Protein AF-A0A7X6D9Y0-F1 (afdb_monomer_lite)

Secondary structure (DSSP, 8-state):
-BHHHHHHHHHHTT-HHHHHHHHHHHHH-TTT--HHHHHHHHHHHHHHH--HHHHHHHHHHHHH--B-

Sequence (68 aa):
MNITSLIKKLTAMNYQDLAKSIYKIVNDDPAFFNIEDIINSIYSKYKETKDINLAYLHSDINKNGLLI

Structure (mmCIF, N/CA/C/O backbone):
data_AF-A0A7X6D9Y0-F1
#
_entry.id   AF-A0A7X6D9Y0-F1
#
loop_
_atom_site.group_PDB
_atom_site.id
_atom_site.type_symbol
_atom_site.label_atom_id
_atom_site.label_alt_id
_atom_site.label_comp_id
_atom_site.label_asym_id
_atom_site.label_entity_id
_atom_site.label_seq_id
_atom_site.pdbx_PDB_ins_code
_atom_site.Cartn_x
_atom_site.Cartn_y
_atom_site.Cartn_z
_atom_site.occupancy
_atom_site.B_iso_or_equiv
_atom_site.auth_seq_id
_atom_site.auth_comp_id
_atom_site.auth_asym_id
_atom_site.auth_atom_id
_atom_site.pdbx_PDB_model_num
ATOM 1 N N . MET A 1 1 ? -1.266 -8.028 -8.252 1.00 83.50 1 MET A N 1
ATOM 2 C CA . MET A 1 1 ? -1.857 -6.657 -8.270 1.00 83.50 1 MET A CA 1
ATOM 3 C C . MET A 1 1 ? -0.885 -5.698 -8.947 1.00 83.50 1 MET A C 1
ATOM 5 O O . MET A 1 1 ? 0.297 -5.887 -8.733 1.00 83.50 1 MET A O 1
ATOM 9 N N . ASN A 1 2 ? -1.316 -4.698 -9.730 1.00 87.94 2 ASN A N 1
ATOM 10 C CA . ASN A 1 2 ? -0.368 -3.734 -10.323 1.00 87.94 2 ASN A CA 1
ATOM 11 C C . ASN A 1 2 ? -0.043 -2.545 -9.395 1.00 87.94 2 ASN A C 1
ATOM 13 O O . ASN A 1 2 ? -0.830 -2.221 -8.497 1.00 87.94 2 ASN A O 1
ATOM 17 N N . ILE A 1 3 ? 1.095 -1.882 -9.627 1.00 87.81 3 ILE A N 1
ATOM 18 C CA . ILE A 1 3 ? 1.582 -0.779 -8.789 1.00 87.81 3 ILE A CA 1
ATOM 19 C C . ILE A 1 3 ? 0.592 0.391 -8.721 1.00 87.81 3 ILE A C 1
ATOM 21 O O . ILE A 1 3 ? 0.311 0.914 -7.645 1.00 87.81 3 ILE A O 1
ATOM 25 N N . THR A 1 4 ? -0.043 0.750 -9.838 1.00 90.06 4 THR A N 1
ATOM 26 C CA . THR A 1 4 ? -1.041 1.828 -9.882 1.00 90.06 4 THR A CA 1
ATOM 27 C C . THR A 1 4 ? -2.247 1.531 -8.988 1.00 90.06 4 THR A C 1
ATOM 29 O O . THR A 1 4 ? -2.772 2.426 -8.325 1.00 90.06 4 THR A O 1
ATOM 32 N N . SER A 1 5 ? -2.692 0.274 -8.942 1.00 92.38 5 SER A N 1
ATOM 33 C CA . SER A 1 5 ? -3.797 -0.155 -8.080 1.00 92.38 5 SER A CA 1
ATOM 34 C C . SER A 1 5 ? -3.401 -0.118 -6.610 1.00 92.38 5 SER A C 1
ATOM 36 O O . SER A 1 5 ? -4.210 0.299 -5.782 1.00 92.38 5 SER A O 1
ATOM 38 N N . LEU A 1 6 ? -2.159 -0.491 -6.286 1.00 92.12 6 LEU A N 1
ATOM 39 C CA . LEU A 1 6 ? -1.624 -0.371 -4.931 1.00 92.12 6 LEU A CA 1
ATOM 40 C C . LEU A 1 6 ? -1.632 1.091 -4.459 1.00 92.12 6 LEU A C 1
ATOM 42 O O . LEU A 1 6 ? -2.173 1.384 -3.395 1.00 92.12 6 LEU A O 1
ATOM 46 N N . ILE A 1 7 ? -1.113 2.010 -5.278 1.00 93.00 7 ILE A N 1
ATOM 47 C CA . ILE A 1 7 ? -1.107 3.454 -4.992 1.00 93.00 7 ILE A CA 1
ATOM 48 C C . ILE A 1 7 ? -2.530 3.961 -4.729 1.00 93.00 7 ILE A C 1
ATOM 50 O O . ILE A 1 7 ? -2.779 4.619 -3.721 1.00 93.00 7 ILE A O 1
ATOM 54 N N . LYS A 1 8 ? -3.489 3.618 -5.600 1.00 94.31 8 LYS A N 1
ATOM 55 C CA . LYS A 1 8 ? -4.897 4.021 -5.441 1.00 94.31 8 LYS A CA 1
ATOM 56 C C . LYS A 1 8 ? -5.510 3.486 -4.147 1.00 94.31 8 LYS A C 1
ATOM 58 O O . LYS A 1 8 ? -6.178 4.243 -3.448 1.00 94.31 8 LYS A O 1
ATOM 63 N N . LYS A 1 9 ? -5.264 2.213 -3.814 1.00 94.56 9 LYS A N 1
ATOM 64 C CA . LYS A 1 9 ? -5.722 1.599 -2.558 1.00 94.56 9 LYS A CA 1
ATOM 65 C C . LYS A 1 9 ? -5.153 2.346 -1.347 1.00 94.56 9 LYS A C 1
A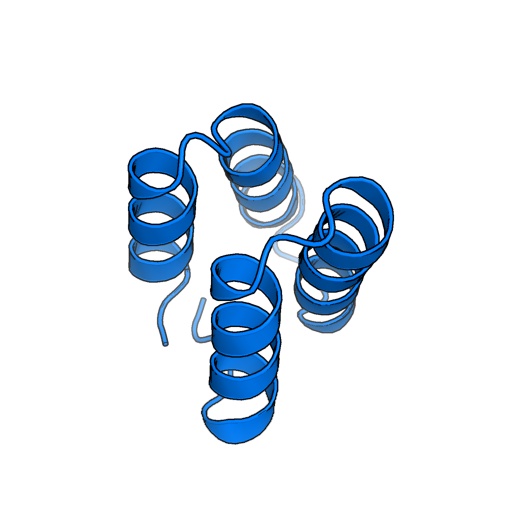TOM 67 O O . LYS A 1 9 ? -5.912 2.709 -0.456 1.00 94.56 9 LYS A O 1
ATOM 72 N N . LEU A 1 10 ? -3.848 2.617 -1.327 1.00 95.06 10 LEU A N 1
ATOM 73 C CA . LEU A 1 10 ? -3.193 3.338 -0.229 1.00 95.06 10 LEU A CA 1
ATOM 74 C C . LEU A 1 10 ? -3.749 4.751 -0.048 1.00 95.06 10 LEU A C 1
ATOM 76 O O . LEU A 1 10 ? -4.074 5.136 1.072 1.00 95.06 10 LEU A O 1
ATOM 80 N N . THR A 1 11 ? -3.944 5.493 -1.138 1.00 94.81 11 THR A N 1
ATOM 81 C CA . THR A 1 11 ? -4.566 6.822 -1.090 1.00 94.81 11 THR A CA 1
ATOM 82 C C . THR A 1 11 ? -6.001 6.762 -0.564 1.00 94.81 11 THR A C 1
ATOM 84 O O . THR A 1 11 ? -6.369 7.586 0.268 1.00 94.81 11 THR A O 1
ATOM 87 N N . ALA A 1 12 ? -6.797 5.775 -0.992 1.00 95.19 12 ALA A N 1
ATOM 88 C CA . ALA A 1 12 ? -8.169 5.583 -0.5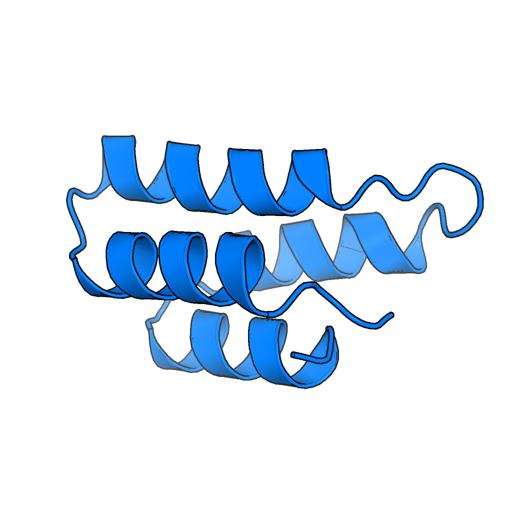14 1.00 95.19 12 ALA A CA 1
ATOM 89 C C . ALA A 1 12 ? -8.243 5.223 0.981 1.00 95.19 12 ALA A C 1
ATOM 91 O O . ALA A 1 12 ? -9.215 5.556 1.650 1.00 95.19 12 ALA A O 1
ATOM 92 N N . MET A 1 13 ? -7.200 4.583 1.514 1.00 94.75 13 MET A N 1
ATOM 93 C CA . MET A 1 13 ? -7.044 4.280 2.940 1.00 94.75 13 MET A CA 1
ATOM 94 C C . MET A 1 13 ? -6.425 5.440 3.748 1.00 94.75 13 MET A C 1
ATOM 96 O O . MET A 1 13 ? -6.060 5.248 4.901 1.00 94.75 13 MET A O 1
ATOM 100 N N . ASN A 1 14 ? -6.288 6.639 3.166 1.00 95.12 14 ASN A N 1
ATOM 101 C CA . ASN A 1 14 ? -5.626 7.810 3.764 1.00 95.12 14 ASN A CA 1
ATOM 102 C C . ASN A 1 14 ? -4.119 7.637 4.053 1.00 95.12 14 ASN A C 1
ATOM 104 O O . ASN A 1 14 ? -3.533 8.417 4.798 1.00 95.12 14 ASN A O 1
ATOM 108 N N . TYR A 1 15 ? -3.447 6.684 3.403 1.00 96.19 15 TYR A N 1
ATOM 109 C CA . TYR A 1 15 ? -1.994 6.490 3.483 1.00 96.19 15 TYR A CA 1
ATOM 110 C C . TYR A 1 15 ? -1.259 7.189 2.334 1.00 96.19 15 TYR A C 1
ATOM 112 O O . TYR A 1 15 ? -0.483 6.578 1.598 1.00 96.19 15 TYR A O 1
ATOM 120 N N . GLN A 1 16 ? -1.508 8.489 2.168 1.00 94.75 16 GLN A N 1
ATOM 121 C CA . GLN A 1 16 ? -0.984 9.294 1.056 1.00 94.75 16 GLN A CA 1
ATOM 122 C C . GLN A 1 16 ? 0.548 9.363 1.048 1.00 94.75 16 GLN A C 1
ATOM 124 O O . GLN A 1 16 ? 1.161 9.253 -0.012 1.00 94.75 16 GLN A O 1
ATOM 129 N N . ASP A 1 17 ? 1.176 9.497 2.217 1.00 94.12 17 ASP A N 1
ATOM 130 C CA . ASP A 1 17 ? 2.638 9.562 2.316 1.00 94.12 17 ASP A CA 1
ATOM 131 C C . ASP A 1 17 ? 3.290 8.215 1.997 1.00 94.12 17 ASP A C 1
ATOM 133 O O . ASP A 1 17 ? 4.287 8.164 1.282 1.00 94.12 17 ASP A O 1
ATOM 137 N N . LEU A 1 18 ? 2.674 7.109 2.428 1.00 94.25 18 LEU A N 1
ATOM 138 C CA . LEU A 1 18 ? 3.122 5.765 2.062 1.00 94.25 18 LEU A CA 1
ATOM 139 C C . LEU A 1 18 ? 2.974 5.526 0.552 1.00 94.25 18 LEU A C 1
ATOM 141 O O . LEU A 1 18 ? 3.884 4.990 -0.077 1.00 94.25 18 LEU A O 1
ATOM 145 N N . ALA A 1 19 ? 1.860 5.965 -0.042 1.00 94.12 19 ALA A N 1
ATOM 146 C CA . ALA A 1 19 ? 1.645 5.893 -1.484 1.00 94.12 19 ALA A CA 1
ATOM 147 C C . ALA A 1 19 ? 2.718 6.681 -2.254 1.00 94.12 19 ALA A C 1
ATOM 149 O O . ALA A 1 19 ? 3.296 6.160 -3.204 1.00 94.12 19 ALA A O 1
ATOM 150 N N . LYS A 1 20 ? 3.043 7.907 -1.820 1.00 92.62 20 LYS A N 1
ATOM 151 C CA . LYS A 1 20 ? 4.111 8.720 -2.426 1.00 92.62 20 LYS A CA 1
ATOM 152 C C . LYS A 1 20 ? 5.479 8.050 -2.315 1.00 92.62 20 LYS A C 1
ATOM 154 O O . LYS A 1 20 ? 6.194 8.000 -3.310 1.00 92.62 20 LYS A O 1
ATOM 159 N N . SER A 1 21 ? 5.830 7.512 -1.146 1.00 91.12 21 SER A N 1
ATOM 160 C CA . SER A 1 21 ? 7.100 6.801 -0.952 1.00 91.12 21 SER A CA 1
ATOM 161 C C . SER A 1 21 ? 7.219 5.593 -1.877 1.00 91.12 21 SER A C 1
ATOM 163 O O . SER A 1 21 ? 8.236 5.433 -2.543 1.00 91.12 21 SER A O 1
ATOM 165 N N . ILE A 1 22 ? 6.158 4.790 -1.994 1.00 90.31 22 ILE A N 1
ATOM 166 C CA . ILE A 1 22 ? 6.129 3.632 -2.897 1.00 90.31 22 ILE A CA 1
ATOM 167 C C . ILE A 1 22 ? 6.229 4.067 -4.363 1.00 90.31 22 ILE A C 1
ATOM 169 O O . ILE A 1 22 ? 6.981 3.471 -5.128 1.00 90.31 22 ILE A O 1
ATOM 173 N N . TYR A 1 23 ? 5.520 5.128 -4.758 1.00 89.62 23 TYR A N 1
ATOM 174 C CA . TYR A 1 23 ? 5.619 5.679 -6.111 1.00 89.62 23 TYR A CA 1
ATOM 175 C C . TYR A 1 23 ? 7.047 6.124 -6.439 1.00 89.62 23 TYR A C 1
ATOM 177 O O . TYR A 1 23 ? 7.530 5.877 -7.542 1.00 89.62 23 TYR A O 1
ATOM 185 N N . LYS A 1 24 ? 7.722 6.759 -5.476 1.00 87.94 24 LYS A N 1
ATOM 186 C CA . LYS A 1 24 ? 9.102 7.218 -5.620 1.00 87.94 24 LYS A CA 1
ATOM 187 C C . LYS A 1 24 ? 10.069 6.048 -5.797 1.00 87.94 24 LYS A C 1
ATOM 189 O O . LYS A 1 24 ? 10.863 6.082 -6.724 1.00 87.94 24 LYS A O 1
ATOM 194 N N . ILE A 1 25 ? 9.944 4.995 -4.983 1.00 83.81 25 ILE A N 1
ATOM 195 C CA . ILE A 1 25 ? 10.761 3.772 -5.101 1.00 83.81 25 ILE A CA 1
ATOM 196 C C . ILE A 1 25 ? 10.675 3.184 -6.516 1.00 83.81 25 ILE A C 1
ATOM 198 O O . ILE A 1 25 ? 11.682 2.773 -7.075 1.00 83.81 25 ILE A O 1
ATOM 202 N N . VAL A 1 26 ? 9.479 3.168 -7.107 1.00 83.19 26 VAL A N 1
ATOM 203 C CA . VAL A 1 26 ? 9.256 2.574 -8.435 1.00 83.19 26 VAL A CA 1
ATOM 204 C C . VAL A 1 26 ? 9.795 3.452 -9.570 1.00 83.19 26 VAL A C 1
ATOM 206 O O . VAL A 1 26 ? 10.275 2.920 -10.565 1.00 83.19 26 VAL A O 1
ATOM 209 N N . ASN A 1 27 ? 9.686 4.781 -9.457 1.00 82.25 27 ASN A N 1
ATOM 210 C CA . ASN A 1 27 ? 10.036 5.697 -10.550 1.00 82.25 27 ASN A CA 1
ATOM 211 C C . ASN A 1 27 ? 11.483 6.189 -10.515 1.00 82.25 27 ASN A C 1
ATOM 213 O O . ASN A 1 27 ? 12.063 6.390 -11.579 1.00 82.25 27 ASN A O 1
ATOM 217 N N . ASP A 1 28 ? 12.046 6.418 -9.328 1.00 77.88 28 ASP A N 1
ATOM 218 C CA . ASP A 1 28 ? 13.385 7.000 -9.206 1.00 77.88 28 ASP A CA 1
ATOM 219 C C . ASP A 1 28 ? 14.476 5.966 -9.488 1.00 77.88 28 ASP A C 1
ATOM 221 O O . ASP A 1 28 ? 15.543 6.337 -9.974 1.00 77.88 28 ASP A O 1
ATOM 225 N N . ASP A 1 29 ? 14.214 4.682 -9.220 1.00 65.12 29 ASP A N 1
ATOM 226 C CA . ASP A 1 29 ? 15.192 3.627 -9.477 1.00 65.12 29 ASP A CA 1
ATOM 227 C C . ASP A 1 29 ? 14.563 2.313 -9.985 1.00 65.12 29 ASP A C 1
ATOM 229 O O . ASP A 1 29 ? 14.484 1.312 -9.265 1.00 65.12 29 ASP A O 1
ATOM 233 N N . PRO A 1 30 ? 14.116 2.276 -11.256 1.00 66.62 30 PRO A N 1
ATOM 234 C CA . PRO A 1 30 ? 13.492 1.088 -11.840 1.00 66.62 30 PRO A CA 1
ATOM 235 C C . PRO A 1 30 ? 14.439 -0.119 -11.910 1.00 66.62 30 PRO A C 1
ATOM 237 O O . PRO A 1 30 ? 13.980 -1.254 -12.007 1.00 66.62 30 PRO A O 1
ATOM 240 N N . ALA A 1 31 ? 15.757 0.120 -11.888 1.00 68.00 31 ALA A N 1
ATOM 241 C CA . ALA A 1 31 ? 16.784 -0.913 -11.993 1.00 68.00 31 ALA A CA 1
ATOM 242 C C . ALA A 1 31 ? 17.079 -1.605 -10.650 1.00 68.00 31 ALA A C 1
ATOM 244 O O . ALA A 1 31 ? 17.469 -2.771 -10.648 1.00 68.00 31 ALA A O 1
ATOM 245 N N . PHE A 1 32 ? 16.865 -0.911 -9.527 1.00 63.06 32 PHE A N 1
ATOM 246 C CA . PHE A 1 32 ? 17.055 -1.434 -8.16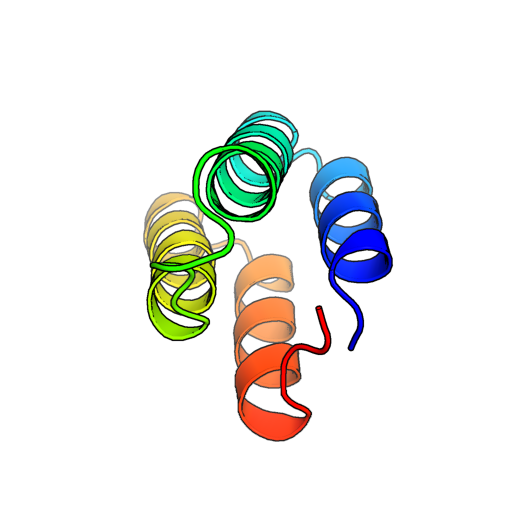6 1.00 63.06 32 PHE A CA 1
ATOM 247 C C . PHE A 1 32 ? 15.745 -1.663 -7.405 1.00 63.06 32 PHE A C 1
ATOM 249 O O . PHE A 1 32 ? 15.752 -1.956 -6.210 1.00 63.06 32 PHE A O 1
ATOM 256 N N . PHE A 1 33 ? 14.615 -1.560 -8.098 1.00 72.25 33 PHE A N 1
ATOM 257 C CA . PHE A 1 33 ? 13.302 -1.832 -7.543 1.00 72.25 33 PHE A CA 1
ATOM 258 C C . PHE A 1 33 ? 13.232 -3.227 -6.889 1.00 72.25 33 PHE A C 1
ATOM 260 O O . PHE A 1 33 ? 13.424 -4.251 -7.550 1.00 72.25 33 PHE A O 1
ATOM 267 N N . ASN A 1 34 ? 12.878 -3.269 -5.601 1.00 82.62 34 ASN A N 1
ATOM 268 C CA . ASN A 1 34 ? 12.614 -4.506 -4.872 1.00 82.62 34 ASN A CA 1
ATOM 269 C C . ASN A 1 34 ? 11.172 -4.529 -4.343 1.00 82.62 34 ASN A C 1
ATOM 271 O O . ASN A 1 34 ? 10.758 -3.685 -3.544 1.00 82.62 34 ASN A O 1
ATOM 275 N N . ILE A 1 35 ? 10.405 -5.542 -4.759 1.00 86.06 35 ILE A N 1
ATOM 276 C CA . ILE A 1 35 ? 9.035 -5.773 -4.276 1.00 86.06 35 ILE A CA 1
ATOM 277 C C . ILE A 1 35 ? 9.021 -5.943 -2.750 1.00 86.06 35 ILE A C 1
ATOM 279 O O . ILE A 1 35 ? 8.085 -5.476 -2.095 1.00 86.06 35 ILE A O 1
ATOM 283 N N . GLU A 1 36 ? 10.052 -6.564 -2.170 1.00 88.25 36 GLU A N 1
ATOM 284 C CA . GLU A 1 36 ? 10.138 -6.759 -0.722 1.00 88.25 36 GLU A CA 1
ATOM 285 C C . GLU A 1 36 ? 10.174 -5.433 0.041 1.00 88.25 36 GLU A C 1
ATOM 287 O O . GLU A 1 36 ? 9.548 -5.337 1.092 1.00 88.25 36 GLU A O 1
ATOM 292 N N . ASP A 1 37 ? 10.797 -4.380 -0.493 1.00 88.38 37 ASP A N 1
ATOM 293 C CA . ASP A 1 37 ? 10.852 -3.074 0.178 1.00 88.38 37 ASP A CA 1
ATOM 294 C C . ASP A 1 37 ? 9.467 -2.422 0.276 1.00 88.38 37 ASP A C 1
ATOM 296 O O . ASP A 1 37 ? 9.122 -1.807 1.291 1.00 88.38 37 ASP A O 1
ATOM 300 N N . ILE A 1 38 ? 8.620 -2.619 -0.738 1.00 89.94 38 ILE A N 1
ATOM 301 C CA . ILE A 1 38 ? 7.220 -2.178 -0.716 1.00 89.94 38 ILE A CA 1
ATOM 302 C C . ILE A 1 38 ? 6.427 -2.981 0.313 1.00 89.94 38 ILE A C 1
ATOM 304 O O . ILE A 1 38 ? 5.698 -2.401 1.123 1.00 89.94 38 ILE A O 1
ATOM 308 N N . ILE A 1 39 ? 6.569 -4.308 0.295 1.00 92.19 39 ILE A N 1
ATOM 309 C CA . ILE A 1 39 ? 5.885 -5.205 1.234 1.00 92.19 39 ILE A CA 1
ATOM 310 C C . ILE A 1 39 ? 6.275 -4.844 2.675 1.00 92.19 39 ILE A C 1
ATOM 312 O O . ILE A 1 39 ? 5.401 -4.647 3.524 1.00 92.19 39 ILE A O 1
ATOM 316 N N . ASN A 1 40 ? 7.570 -4.655 2.931 1.00 92.81 40 ASN A N 1
ATOM 317 C CA . ASN A 1 40 ? 8.121 -4.266 4.225 1.00 92.81 40 ASN A CA 1
ATOM 318 C C . ASN A 1 40 ? 7.651 -2.876 4.661 1.00 92.81 40 ASN A C 1
ATOM 320 O O . ASN A 1 40 ? 7.334 -2.684 5.838 1.00 92.81 40 ASN A O 1
ATOM 324 N N . SER A 1 41 ? 7.543 -1.918 3.737 1.00 92.81 41 SER A N 1
ATOM 325 C CA . SER A 1 41 ? 7.010 -0.579 4.025 1.00 92.81 41 SER A CA 1
ATOM 326 C C . SER A 1 41 ? 5.545 -0.637 4.469 1.00 92.81 41 SER A C 1
ATOM 328 O O . SER A 1 41 ? 5.171 -0.029 5.474 1.00 92.81 41 SER A O 1
ATOM 330 N N . ILE A 1 42 ? 4.718 -1.427 3.777 1.00 94.00 42 ILE A N 1
ATOM 331 C CA . ILE A 1 42 ? 3.303 -1.629 4.129 1.00 94.00 42 ILE A CA 1
ATOM 332 C C . ILE A 1 42 ? 3.184 -2.335 5.483 1.00 94.00 42 ILE A C 1
ATOM 334 O O . ILE A 1 42 ? 2.402 -1.912 6.336 1.00 94.00 42 ILE A O 1
ATOM 338 N N . TYR A 1 43 ? 3.987 -3.375 5.717 1.00 95.31 43 TYR A N 1
ATOM 339 C CA . TYR A 1 43 ? 3.994 -4.108 6.982 1.00 95.31 43 TYR A CA 1
ATOM 340 C C . TYR A 1 43 ? 4.463 -3.252 8.164 1.00 95.31 43 TYR A C 1
ATOM 342 O O . TYR A 1 43 ? 3.893 -3.323 9.255 1.00 95.31 43 TYR A O 1
ATOM 350 N N . SER A 1 44 ? 5.472 -2.408 7.952 1.00 95.69 44 SER A N 1
ATOM 351 C CA . SER A 1 44 ? 5.964 -1.475 8.968 1.00 95.69 44 SER A CA 1
ATOM 352 C C . SER A 1 44 ? 4.892 -0.456 9.333 1.00 95.69 44 SER A C 1
ATOM 354 O O . SER A 1 44 ? 4.633 -0.244 10.519 1.00 95.69 44 SER A O 1
ATOM 356 N N . LYS A 1 45 ? 4.183 0.095 8.336 1.00 95.56 45 LYS A N 1
ATOM 357 C CA . LYS A 1 45 ? 3.075 1.019 8.602 1.00 95.56 45 LYS A CA 1
ATOM 358 C C . LYS A 1 45 ? 1.917 0.334 9.322 1.00 95.56 45 LYS A C 1
ATOM 360 O O . LYS A 1 45 ? 1.378 0.900 10.266 1.00 95.56 45 LYS A O 1
ATOM 365 N N . TYR A 1 46 ? 1.602 -0.912 8.966 1.00 95.81 46 TYR A N 1
ATOM 366 C CA . TYR A 1 46 ? 0.655 -1.731 9.723 1.00 95.81 46 TYR A CA 1
ATOM 367 C C . TYR A 1 46 ? 1.086 -1.898 11.188 1.00 95.81 46 TYR A C 1
ATOM 369 O O . TYR A 1 46 ? 0.271 -1.740 12.096 1.00 95.81 46 TYR A O 1
ATOM 377 N N . LYS A 1 47 ? 2.362 -2.204 11.454 1.00 96.12 47 LYS A N 1
ATOM 378 C CA . LYS A 1 47 ? 2.860 -2.352 12.829 1.00 96.12 47 LYS A CA 1
ATOM 379 C C . LYS A 1 47 ? 2.689 -1.076 13.650 1.00 96.12 47 LYS A C 1
ATOM 381 O O . LYS A 1 47 ? 2.415 -1.207 14.844 1.00 96.12 47 LYS A O 1
ATOM 386 N N . GLU A 1 48 ? 2.847 0.087 13.025 1.00 95.62 48 GLU A N 1
ATOM 387 C CA . GLU A 1 48 ? 2.686 1.409 13.634 1.00 95.62 48 GLU A CA 1
ATOM 388 C C . GLU A 1 48 ? 1.213 1.737 13.911 1.00 95.62 48 GLU A C 1
ATOM 390 O O . GLU A 1 48 ? 0.860 2.055 15.043 1.00 95.62 48 GLU A O 1
ATOM 395 N N . THR A 1 49 ? 0.340 1.625 12.906 1.00 95.38 49 THR A N 1
ATOM 396 C CA . THR A 1 49 ? -1.055 2.088 13.014 1.00 95.38 49 THR A CA 1
ATOM 397 C C . THR A 1 49 ? -2.024 1.031 13.526 1.00 95.38 49 THR A C 1
ATOM 399 O O . THR A 1 49 ? -3.136 1.364 13.926 1.00 95.38 49 THR A O 1
ATOM 402 N N . LYS A 1 50 ? -1.623 -0.247 13.502 1.00 95.00 50 LYS A N 1
ATOM 403 C CA . LYS A 1 50 ? -2.483 -1.419 13.740 1.00 95.00 50 LYS A CA 1
ATOM 404 C C . LYS A 1 50 ? -3.709 -1.478 12.823 1.00 95.00 50 LYS A C 1
ATOM 406 O O . LYS A 1 50 ? -4.687 -2.149 13.143 1.00 95.00 50 LYS A O 1
ATOM 411 N N . ASP A 1 51 ? -3.650 -0.821 11.667 1.00 95.56 51 ASP A N 1
ATOM 412 C CA . ASP A 1 51 ? -4.749 -0.810 10.707 1.00 95.56 51 ASP A CA 1
ATOM 413 C C . ASP A 1 51 ? -4.857 -2.147 9.972 1.00 95.56 51 ASP A C 1
ATOM 415 O O . ASP A 1 51 ? -3.960 -2.568 9.234 1.00 95.56 51 ASP A O 1
ATOM 419 N N . ILE A 1 52 ? -5.995 -2.810 10.151 1.00 95.12 52 ILE A N 1
ATOM 420 C CA . ILE A 1 52 ? -6.252 -4.118 9.561 1.00 95.12 52 ILE A CA 1
ATOM 421 C C . ILE A 1 52 ? -6.308 -4.082 8.030 1.00 95.12 52 ILE A C 1
ATOM 423 O O . ILE A 1 52 ? -5.971 -5.074 7.384 1.00 95.12 52 ILE A O 1
ATOM 427 N N . ASN A 1 53 ? -6.655 -2.942 7.426 1.00 94.69 53 ASN A N 1
ATOM 428 C CA . ASN A 1 53 ? -6.668 -2.797 5.973 1.00 94.69 53 ASN A CA 1
ATOM 429 C C . ASN A 1 53 ? -5.256 -2.931 5.391 1.00 94.69 53 ASN A C 1
ATOM 431 O O . ASN A 1 53 ? -5.078 -3.556 4.344 1.00 94.69 53 ASN A O 1
ATOM 435 N N . LEU A 1 54 ? -4.236 -2.430 6.098 1.00 95.88 54 LEU A N 1
ATOM 436 C CA . LEU A 1 54 ? -2.837 -2.623 5.714 1.00 95.88 54 LEU A CA 1
ATOM 437 C C . LEU A 1 54 ? -2.392 -4.079 5.887 1.00 95.88 54 LEU A C 1
ATOM 439 O O . LEU A 1 54 ? -1.642 -4.584 5.054 1.00 95.88 54 LEU A O 1
ATOM 443 N N . ALA A 1 55 ? -2.880 -4.779 6.915 1.00 94.69 55 ALA A N 1
ATOM 444 C CA . ALA A 1 55 ? -2.612 -6.208 7.086 1.00 94.69 55 ALA A CA 1
ATOM 445 C C . ALA A 1 55 ? -3.202 -7.039 5.933 1.00 94.69 55 ALA A C 1
ATOM 447 O O . ALA A 1 55 ? -2.520 -7.906 5.378 1.00 94.69 55 ALA A O 1
ATOM 448 N N . TYR A 1 56 ? -4.440 -6.739 5.524 1.00 94.81 56 TYR A N 1
ATOM 449 C CA . TYR A 1 56 ? -5.060 -7.364 4.356 1.00 94.81 56 TYR A CA 1
ATOM 450 C C . TYR A 1 56 ? -4.296 -7.051 3.075 1.00 94.81 56 TYR A C 1
ATOM 452 O O . TYR A 1 56 ? -4.015 -7.964 2.304 1.00 94.81 56 TYR A O 1
ATOM 460 N N . LEU A 1 57 ? -3.908 -5.791 2.870 1.00 93.94 57 LEU A N 1
ATOM 461 C CA . LEU A 1 57 ? -3.133 -5.380 1.703 1.00 93.94 57 LEU A CA 1
ATOM 462 C C . LEU A 1 57 ? -1.782 -6.102 1.633 1.00 93.94 57 LEU A C 1
ATOM 464 O O . LEU A 1 57 ? -1.408 -6.607 0.580 1.00 93.94 57 LEU A O 1
ATOM 468 N N . HIS A 1 58 ? -1.078 -6.204 2.759 1.00 94.19 58 HIS A N 1
ATOM 469 C CA . HIS A 1 58 ? 0.175 -6.946 2.866 1.00 94.19 58 HIS A CA 1
ATOM 470 C C . HIS A 1 58 ? -0.006 -8.431 2.516 1.00 94.19 58 HIS A C 1
ATOM 472 O O . HIS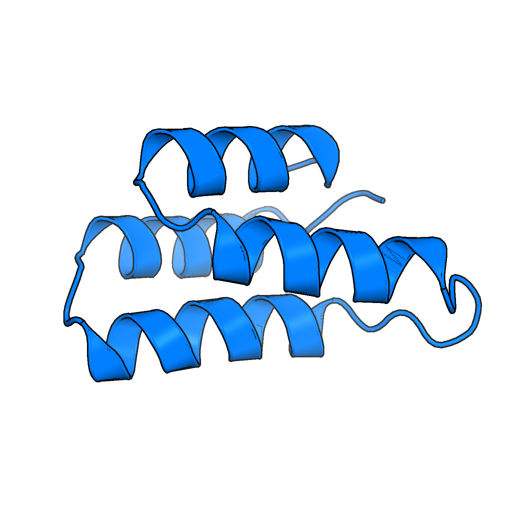 A 1 58 ? 0.799 -9.000 1.779 1.00 94.19 58 HIS A O 1
ATOM 478 N N . SER A 1 59 ? -1.067 -9.070 3.019 1.00 93.38 59 SER A N 1
ATOM 479 C CA . SER A 1 59 ? -1.365 -10.471 2.700 1.00 93.38 59 SER A CA 1
ATOM 480 C C . SER A 1 59 ? -1.736 -10.664 1.225 1.00 93.38 59 SER A C 1
ATOM 482 O O . SER A 1 59 ? -1.278 -11.623 0.606 1.00 93.38 59 SER A O 1
ATOM 484 N N . ASP A 1 60 ? -2.517 -9.743 0.654 1.00 92.12 60 ASP A N 1
ATOM 485 C CA . ASP A 1 60 ? -2.926 -9.742 -0.755 1.00 92.12 60 ASP A CA 1
ATOM 486 C C . ASP A 1 60 ? -1.707 -9.659 -1.686 1.00 92.12 60 ASP A C 1
ATOM 488 O O . ASP A 1 60 ? -1.563 -10.476 -2.594 1.00 92.12 60 ASP A O 1
ATOM 492 N N . ILE A 1 61 ? -0.771 -8.742 -1.410 1.00 91.62 61 ILE A N 1
ATOM 493 C CA . ILE A 1 61 ? 0.468 -8.599 -2.192 1.00 91.62 61 ILE A CA 1
ATOM 494 C C . ILE A 1 61 ? 1.346 -9.848 -2.080 1.00 91.62 61 ILE A C 1
AT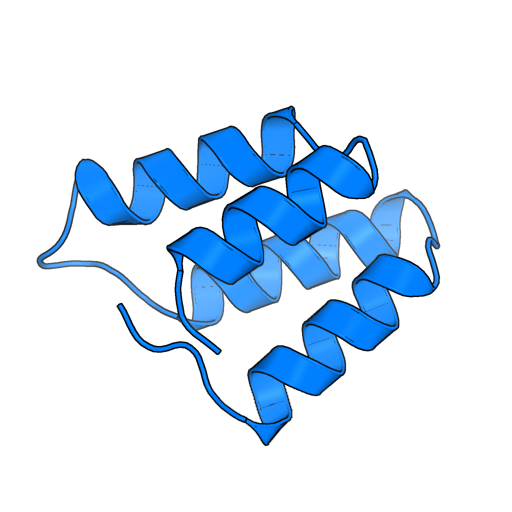OM 496 O O . ILE A 1 61 ? 1.832 -10.327 -3.099 1.00 91.62 61 ILE A O 1
ATOM 500 N N . ASN A 1 62 ? 1.520 -10.408 -0.878 1.00 89.19 62 ASN A N 1
ATOM 501 C CA . ASN A 1 62 ? 2.326 -11.620 -0.693 1.00 89.19 62 ASN A CA 1
ATOM 502 C C . ASN A 1 62 ? 1.752 -12.839 -1.428 1.00 89.19 62 ASN A C 1
ATOM 504 O O . ASN A 1 62 ? 2.507 -13.670 -1.919 1.00 89.19 62 ASN A O 1
ATOM 508 N N . LYS A 1 63 ? 0.421 -12.963 -1.506 1.00 90.00 63 LYS A N 1
ATOM 509 C CA . LYS A 1 63 ? -0.232 -14.088 -2.193 1.00 90.00 63 LYS A CA 1
ATOM 510 C C . LYS A 1 63 ? -0.265 -13.922 -3.707 1.00 90.00 63 LYS A C 1
ATO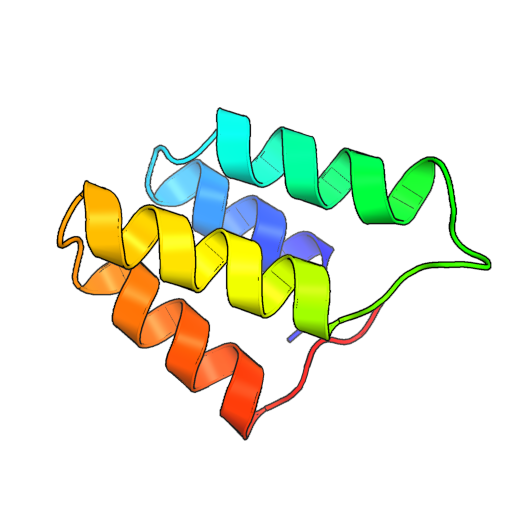M 512 O O . LYS A 1 63 ? -0.050 -14.888 -4.428 1.00 90.00 63 LYS A O 1
ATOM 517 N N . ASN A 1 64 ? -0.576 -12.716 -4.177 1.00 88.31 64 ASN A N 1
ATOM 518 C CA . ASN A 1 64 ? -0.902 -12.459 -5.582 1.00 88.31 64 ASN A CA 1
ATOM 519 C C . ASN A 1 64 ? 0.217 -11.742 -6.352 1.00 88.31 64 ASN A C 1
ATOM 521 O O . ASN A 1 64 ? 0.057 -11.461 -7.542 1.00 88.31 64 ASN A O 1
ATOM 525 N N . GLY A 1 65 ? 1.318 -11.402 -5.681 1.00 85.75 65 GLY A N 1
ATOM 526 C CA . GLY A 1 65 ? 2.436 -10.656 -6.242 1.00 85.75 65 GLY A CA 1
ATOM 527 C C . GLY A 1 65 ? 2.107 -9.199 -6.584 1.00 85.75 65 GLY A C 1
ATOM 528 O O . GLY A 1 65 ? 0.945 -8.764 -6.647 1.00 85.75 65 GLY A O 1
ATOM 529 N N . LEU A 1 66 ? 3.165 -8.435 -6.848 1.00 84.19 66 LEU A N 1
ATOM 530 C CA . LEU A 1 66 ? 3.086 -7.071 -7.356 1.00 84.19 66 LEU A CA 1
ATOM 531 C C . LEU A 1 66 ? 3.620 -7.032 -8.794 1.00 84.19 66 LEU A C 1
ATOM 533 O O . LEU A 1 66 ? 4.745 -7.441 -9.049 1.00 84.19 66 LEU A O 1
ATOM 537 N N . LEU A 1 67 ? 2.791 -6.565 -9.722 1.00 78.62 67 LEU A N 1
ATOM 538 C CA . LEU A 1 67 ? 3.153 -6.307 -11.113 1.00 78.62 67 LEU A CA 1
ATOM 539 C C . LEU A 1 67 ? 3.526 -4.828 -11.234 1.00 78.62 67 LEU A C 1
ATOM 541 O O . LEU A 1 67 ? 2.794 -3.968 -10.731 1.00 78.62 67 LEU A O 1
ATOM 545 N N . ILE A 1 68 ? 4.655 -4.550 -11.870 1.00 65.38 68 ILE A N 1
ATOM 546 C CA . ILE A 1 68 ? 5.178 -3.197 -12.074 1.00 65.38 68 ILE A CA 1
ATOM 547 C C . ILE A 1 68 ? 4.755 -2.727 -13.458 1.00 65.38 68 ILE A C 1
ATOM 549 O O . ILE A 1 68 ? 4.947 -3.514 -14.412 1.00 65.38 68 ILE A O 1
#

Organism: NCBI:txid2738

pLDDT: mean 89.22, std 8.28, range [63.06, 96.19]

Radius of gyration: 10.94 Å; chains: 1; bounding box: 25×24×26 Å

Foldseek 3Di:
DELVVVLVLCVVVVNNVLSVVSVCLCPVCVPPRDQVVNLVSLVVVCVVPVDVSSVVVSVCCVVPPYDD